Protein AF-A0A0C3K3G7-F1 (afdb_monomer)

Structure (mmCIF, N/CA/C/O backbone):
data_AF-A0A0C3K3G7-F1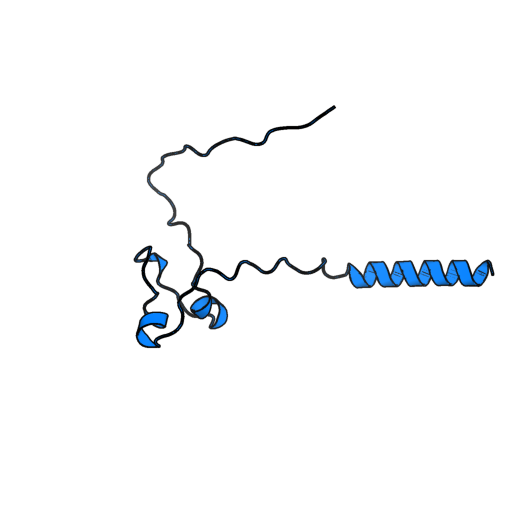
#
_entry.id   AF-A0A0C3K3G7-F1
#
loop_
_atom_site.group_PDB
_atom_site.id
_atom_site.type_symbol
_atom_site.label_atom_id
_atom_site.label_alt_id
_atom_site.label_comp_id
_atom_site.label_asym_id
_atom_site.label_entity_id
_atom_site.label_seq_id
_atom_site.pdbx_PDB_ins_code
_atom_site.Cartn_x
_atom_site.Cartn_y
_atom_site.Cartn_z
_atom_site.occupancy
_atom_site.B_iso_or_equiv
_atom_site.auth_seq_id
_atom_site.auth_comp_id
_atom_site.auth_asym_id
_atom_site.auth_atom_id
_atom_site.pdbx_PDB_model_num
ATOM 1 N N . ASP A 1 1 ? -38.127 -2.067 -1.611 1.00 38.06 1 ASP A N 1
ATOM 2 C CA . ASP A 1 1 ? -37.866 -1.940 -3.063 1.00 38.06 1 ASP A CA 1
ATOM 3 C C . ASP A 1 1 ? -36.695 -0.975 -3.256 1.00 38.06 1 ASP A C 1
ATOM 5 O O . ASP A 1 1 ? -36.806 0.150 -2.795 1.00 38.06 1 ASP A O 1
ATOM 9 N N . GLY A 1 2 ? -35.457 -1.430 -3.517 1.00 40.00 2 GLY A N 1
ATOM 10 C CA . GLY A 1 2 ? -34.857 -1.621 -4.863 1.00 40.00 2 GLY A CA 1
ATOM 11 C C . GLY A 1 2 ? -34.482 -0.253 -5.478 1.00 40.00 2 GLY A C 1
ATOM 12 O O . GLY A 1 2 ? -35.370 0.568 -5.615 1.00 40.00 2 GLY A O 1
ATOM 13 N N . GLY A 1 3 ? -33.248 0.165 -5.800 1.00 39.38 3 GLY A N 1
ATOM 14 C CA . GLY A 1 3 ? -32.062 -0.501 -6.359 1.00 39.38 3 GLY A CA 1
ATOM 15 C C . GLY A 1 3 ? -31.849 -0.036 -7.822 1.00 39.38 3 GLY A C 1
ATOM 16 O O . GLY A 1 3 ? -32.814 -0.108 -8.572 1.00 39.38 3 GLY A O 1
ATOM 17 N N . LEU A 1 4 ? -30.608 0.343 -8.212 1.00 47.34 4 LEU A N 1
ATOM 18 C CA . LEU A 1 4 ? -30.080 0.625 -9.586 1.00 47.34 4 LEU A CA 1
ATOM 19 C C . LEU A 1 4 ? -30.352 2.051 -10.169 1.00 47.34 4 LEU A C 1
ATOM 21 O O . LEU A 1 4 ? -31.474 2.522 -10.104 1.00 47.34 4 LEU A O 1
ATOM 25 N N . ASN A 1 5 ? -29.432 2.830 -10.777 1.00 47.59 5 ASN A N 1
ATOM 26 C CA . ASN A 1 5 ? -28.092 2.578 -11.330 1.00 47.59 5 ASN A CA 1
ATOM 27 C C . ASN A 1 5 ? -27.204 3.837 -11.450 1.00 47.59 5 ASN A C 1
ATOM 29 O O . ASN A 1 5 ? -27.646 4.905 -11.867 1.00 47.59 5 ASN A O 1
ATOM 33 N N . ASP A 1 6 ? -25.916 3.612 -11.190 1.00 47.47 6 ASP A N 1
ATOM 34 C CA . ASP A 1 6 ? -24.744 4.407 -11.561 1.00 47.47 6 ASP A CA 1
ATOM 35 C C . ASP A 1 6 ? -24.456 4.242 -13.066 1.00 47.47 6 ASP A C 1
ATOM 37 O O . ASP A 1 6 ? -24.135 3.138 -13.502 1.00 47.47 6 ASP A O 1
ATOM 41 N N . LEU A 1 7 ? -24.600 5.307 -13.869 1.00 55.06 7 LEU A N 1
ATOM 42 C CA . LEU A 1 7 ? -23.984 5.392 -15.200 1.00 55.06 7 LEU A CA 1
ATOM 43 C C . LEU A 1 7 ? -23.976 6.834 -15.740 1.00 55.06 7 LEU A C 1
ATOM 45 O O . LEU A 1 7 ? -24.836 7.214 -16.531 1.00 55.06 7 LEU A O 1
ATOM 49 N N . SER A 1 8 ? -22.965 7.627 -15.382 1.00 45.28 8 SER A N 1
ATOM 50 C CA . SER A 1 8 ? -22.663 8.871 -16.110 1.00 45.28 8 SER A CA 1
ATOM 51 C C . SER A 1 8 ? -21.269 8.805 -16.712 1.00 45.28 8 SER A C 1
ATOM 53 O O . SER A 1 8 ? -20.246 9.090 -16.090 1.00 45.28 8 SER A O 1
ATOM 55 N N . HIS A 1 9 ? -21.288 8.358 -17.963 1.00 41.28 9 HIS A N 1
ATOM 56 C CA . HIS A 1 9 ? -20.177 8.182 -18.874 1.00 41.28 9 HIS A CA 1
ATOM 57 C C . HIS A 1 9 ? -19.473 9.513 -19.162 1.00 41.28 9 HIS A C 1
ATOM 59 O O . HIS A 1 9 ? -20.091 10.534 -19.459 1.00 41.28 9 HIS A O 1
ATOM 65 N N . ALA A 1 10 ? -18.147 9.469 -19.117 1.00 49.41 10 ALA A N 1
ATOM 66 C CA . ALA A 1 10 ? -17.271 10.566 -19.477 1.00 49.41 10 ALA A CA 1
ATOM 67 C C . ALA A 1 10 ? -17.360 10.884 -20.978 1.00 49.41 10 ALA A C 1
ATOM 69 O O . ALA A 1 10 ? -16.980 10.046 -21.797 1.00 49.41 10 ALA A O 1
ATOM 70 N N . ILE A 1 11 ? -17.756 12.112 -21.323 1.00 51.91 11 ILE A N 1
ATOM 71 C CA . ILE A 1 11 ? -17.411 12.768 -22.591 1.00 51.91 11 ILE A CA 1
ATOM 72 C C . ILE A 1 11 ? -17.060 14.228 -22.284 1.00 51.91 11 ILE A C 1
ATOM 74 O O . ILE A 1 11 ? -17.880 14.993 -21.794 1.00 51.91 11 ILE A O 1
ATOM 78 N N . GLY A 1 12 ? -15.809 14.597 -22.553 1.00 37.94 12 GLY A N 1
ATOM 79 C CA . GLY A 1 12 ? -15.287 15.947 -22.367 1.00 37.94 12 GLY A CA 1
ATOM 80 C C . GLY A 1 12 ? -13.944 16.078 -23.071 1.00 37.94 12 GLY A C 1
ATOM 81 O O . GLY A 1 12 ? -12.900 15.754 -22.503 1.00 37.94 12 GLY A O 1
ATOM 82 N N . ASN A 1 13 ? -14.005 16.469 -24.343 1.00 50.16 13 ASN A N 1
ATOM 83 C CA . ASN A 1 13 ? -12.868 16.814 -25.187 1.00 50.16 13 ASN A CA 1
ATOM 84 C C . ASN A 1 13 ? -12.390 18.229 -24.816 1.00 50.16 13 ASN A C 1
ATOM 86 O O . ASN A 1 13 ? -13.211 19.128 -24.654 1.00 50.16 13 ASN A O 1
ATOM 90 N N . GLY A 1 14 ? -11.082 18.415 -24.646 1.00 41.06 14 GLY A N 1
ATOM 91 C CA . GLY A 1 14 ? -10.489 19.679 -24.212 1.00 41.06 14 GLY A CA 1
ATOM 92 C C . GLY A 1 14 ? -8.966 19.591 -24.204 1.00 41.06 14 GLY A C 1
ATOM 93 O O . GLY A 1 14 ? -8.355 19.080 -23.261 1.00 41.06 14 GLY A O 1
ATOM 94 N N . ASP A 1 15 ? -8.373 20.050 -25.298 1.00 51.47 15 ASP A N 1
ATOM 95 C CA . ASP A 1 15 ? -6.947 20.166 -25.586 1.00 51.47 15 ASP A CA 1
ATOM 96 C C . ASP A 1 15 ? -6.201 21.038 -24.571 1.00 51.47 15 ASP A C 1
ATOM 98 O O . ASP A 1 15 ? -6.007 22.234 -24.740 1.00 51.47 15 ASP A O 1
ATOM 102 N N . SER A 1 16 ? -5.807 20.409 -23.469 1.00 53.06 16 SER A N 1
ATOM 103 C CA . SER A 1 16 ? -4.638 20.690 -22.615 1.00 53.06 16 SER A CA 1
ATOM 104 C C . SER A 1 16 ? -4.603 19.608 -21.541 1.00 53.06 16 SER A C 1
ATOM 106 O O . SER A 1 16 ? -4.561 19.860 -20.335 1.00 53.06 16 SER A O 1
ATOM 108 N N . LYS A 1 17 ? -4.740 18.355 -21.984 1.00 48.62 17 LYS A N 1
ATOM 109 C CA . LYS A 1 17 ? -4.888 17.193 -21.115 1.00 48.62 17 LYS A CA 1
ATOM 110 C C . LYS A 1 17 ? -3.56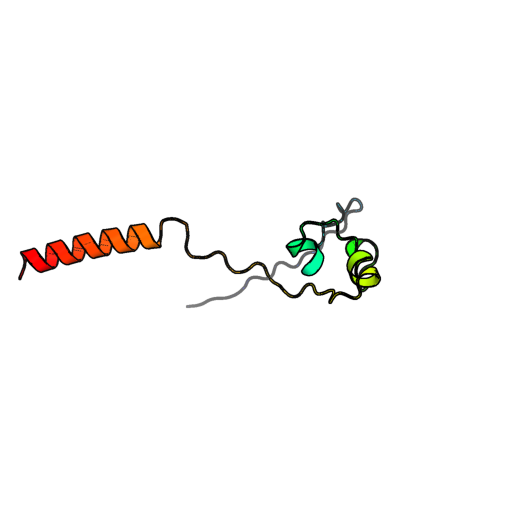4 17.010 -20.389 1.00 48.62 17 LYS A C 1
ATOM 112 O O . LYS A 1 17 ? -2.671 16.361 -20.929 1.00 48.62 17 LYS A O 1
ATOM 117 N N . ARG A 1 18 ? -3.422 17.615 -19.195 1.00 50.69 18 ARG A N 1
ATOM 118 C CA . ARG A 1 18 ? -2.362 17.309 -18.218 1.00 50.69 18 ARG A CA 1
ATOM 119 C C . ARG A 1 18 ? -2.106 15.825 -18.350 1.00 50.69 18 ARG A C 1
ATOM 121 O O . ARG A 1 18 ? -3.017 15.044 -18.066 1.00 50.69 18 ARG A O 1
ATOM 128 N N . ARG A 1 19 ? -0.947 15.471 -18.917 1.00 54.88 19 ARG A N 1
ATOM 129 C CA . ARG A 1 19 ? -0.619 14.098 -19.297 1.00 54.88 19 ARG A CA 1
ATOM 130 C C . ARG A 1 19 ? -0.859 13.294 -18.028 1.00 54.88 19 ARG A C 1
ATOM 132 O O . ARG A 1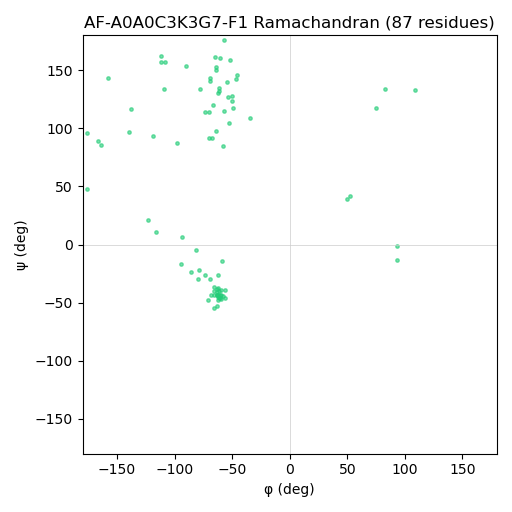 19 ? -0.129 13.510 -17.062 1.00 54.88 19 ARG A O 1
ATOM 139 N N . LYS A 1 20 ? -1.968 12.533 -17.968 1.00 60.12 20 LYS A N 1
ATOM 140 C CA . LYS A 1 20 ? -2.372 11.817 -16.749 1.00 60.12 20 LYS A CA 1
ATOM 141 C C . LYS A 1 20 ? -1.115 11.090 -16.321 1.00 60.12 20 LYS A C 1
ATOM 143 O O . LYS A 1 20 ? -0.578 10.336 -17.129 1.00 60.12 20 LYS A O 1
ATOM 148 N N . VAL A 1 21 ? -0.585 11.414 -15.144 1.00 60.19 21 VAL A N 1
ATOM 149 C CA . VAL A 1 21 ? 0.644 10.788 -14.667 1.00 60.19 21 VAL A CA 1
ATOM 150 C C . VAL A 1 21 ? 0.288 9.321 -14.506 1.00 60.19 21 VAL A C 1
ATOM 152 O O . VAL A 1 21 ? -0.393 8.945 -13.553 1.00 60.19 21 VAL A O 1
ATOM 155 N N . LEU A 1 22 ? 0.620 8.513 -15.516 1.00 73.00 22 LEU A N 1
ATOM 156 C CA . LEU A 1 22 ? 0.333 7.089 -15.467 1.00 73.00 22 LEU A CA 1
ATOM 157 C C . LEU A 1 22 ? 1.177 6.500 -14.332 1.00 73.00 22 LEU A C 1
ATOM 159 O O . LEU A 1 22 ? 2.135 7.095 -13.825 1.00 73.00 22 LEU A O 1
ATOM 163 N N . ARG A 1 23 ? 0.790 5.328 -13.870 1.00 84.38 23 ARG A N 1
ATOM 164 C CA . ARG A 1 23 ? 1.485 4.650 -12.784 1.00 84.38 23 ARG A CA 1
ATOM 165 C C . ARG A 1 23 ? 2.861 4.170 -13.271 1.00 84.38 23 ARG A C 1
ATOM 167 O O . ARG A 1 23 ? 2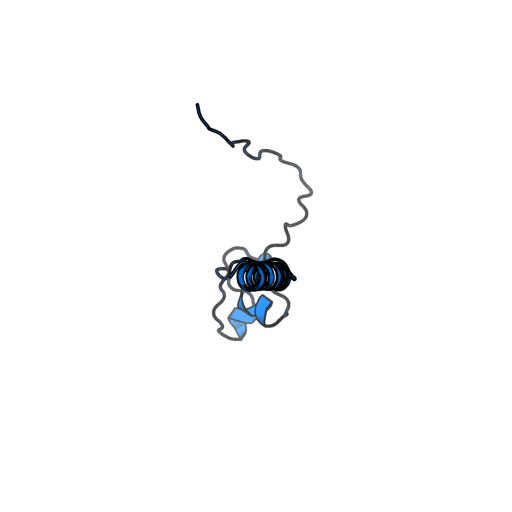.978 3.716 -14.402 1.00 84.38 23 ARG A O 1
ATOM 174 N N . ALA A 1 24 ? 3.904 4.271 -12.445 1.00 89.88 24 ALA A N 1
ATOM 175 C CA . ALA A 1 24 ? 5.175 3.587 -12.716 1.00 89.88 24 ALA A CA 1
ATOM 176 C C . ALA A 1 24 ? 4.981 2.059 -12.699 1.00 89.88 24 ALA A C 1
ATOM 178 O O . ALA A 1 24 ? 4.128 1.570 -11.956 1.00 89.88 24 ALA A O 1
ATOM 179 N N . CYS A 1 25 ? 5.779 1.311 -13.467 1.00 91.25 25 CYS A N 1
ATOM 180 C CA . CYS A 1 25 ? 5.755 -0.153 -13.402 1.00 91.25 25 CYS A CA 1
ATOM 181 C C . CYS A 1 25 ? 6.122 -0.652 -11.995 1.00 91.25 25 CYS A C 1
ATOM 183 O O . CYS A 1 25 ? 6.746 0.064 -11.202 1.00 91.25 25 CYS A O 1
ATOM 185 N N . ASP A 1 26 ? 5.759 -1.893 -11.695 1.00 90.62 26 ASP A N 1
ATOM 186 C CA . ASP A 1 26 ? 5.885 -2.489 -10.365 1.00 90.62 26 ASP A CA 1
ATOM 187 C C . ASP A 1 26 ? 7.352 -2.513 -9.894 1.00 90.62 26 ASP A C 1
ATOM 189 O O . ASP A 1 26 ? 7.658 -2.147 -8.757 1.00 90.62 26 ASP A O 1
ATOM 193 N N . VAL A 1 27 ? 8.290 -2.800 -10.804 1.00 92.56 27 VAL A N 1
ATOM 194 C CA . VAL A 1 27 ? 9.738 -2.764 -10.540 1.00 92.56 27 VAL A CA 1
ATOM 195 C C . VAL A 1 27 ? 10.226 -1.359 -10.189 1.00 92.56 27 VAL A C 1
ATOM 197 O O . VAL A 1 27 ? 10.874 -1.173 -9.157 1.00 92.56 27 VAL A O 1
ATOM 200 N N . CYS A 1 28 ? 9.919 -0.361 -11.023 1.00 92.50 28 CYS A N 1
ATOM 201 C CA . CYS A 1 28 ? 10.370 1.013 -10.798 1.00 92.50 28 CYS A CA 1
ATOM 202 C C . CYS A 1 28 ? 9.743 1.611 -9.535 1.00 92.50 28 CYS A C 1
ATOM 204 O O . CYS A 1 28 ? 10.421 2.310 -8.783 1.00 92.50 28 CYS A O 1
ATOM 206 N N . ARG A 1 29 ? 8.473 1.283 -9.261 1.00 91.12 29 ARG A N 1
ATOM 207 C CA . ARG A 1 29 ? 7.767 1.671 -8.037 1.00 91.12 29 ARG A CA 1
ATOM 208 C C . ARG A 1 29 ? 8.435 1.075 -6.797 1.00 91.12 29 ARG A C 1
ATOM 210 O O . ARG A 1 29 ? 8.687 1.809 -5.845 1.00 91.12 29 ARG A O 1
ATOM 217 N N . ARG A 1 30 ? 8.760 -0.224 -6.807 1.00 89.94 30 ARG A N 1
ATOM 218 C CA . ARG A 1 30 ? 9.419 -0.910 -5.680 1.00 89.94 30 ARG A CA 1
ATOM 219 C C . ARG A 1 30 ? 10.834 -0.385 -5.433 1.00 89.94 30 ARG A C 1
ATOM 221 O O . ARG A 1 30 ? 11.222 -0.194 -4.286 1.00 89.94 30 ARG A O 1
ATOM 228 N N . LYS A 1 31 ? 11.582 -0.106 -6.506 1.00 90.88 31 LYS A N 1
ATOM 229 C CA . LYS A 1 31 ? 12.946 0.446 -6.450 1.00 90.88 31 LYS A CA 1
ATOM 230 C C . LYS A 1 31 ? 12.999 1.965 -6.241 1.00 90.88 31 LYS A C 1
ATOM 232 O O . LYS A 1 31 ? 14.090 2.495 -6.079 1.00 90.88 31 LYS A O 1
ATOM 237 N N . LYS A 1 32 ? 11.851 2.658 -6.231 1.00 90.50 32 LYS A N 1
ATOM 238 C CA . LYS A 1 32 ? 11.744 4.126 -6.125 1.00 90.50 32 LYS A CA 1
ATOM 239 C C . LYS A 1 32 ? 12.598 4.875 -7.164 1.00 90.50 32 LYS A C 1
ATOM 241 O O . LYS A 1 32 ? 13.225 5.881 -6.854 1.00 90.50 32 LYS A O 1
ATOM 246 N N . ILE A 1 33 ? 12.612 4.387 -8.402 1.00 91.56 33 ILE A N 1
ATOM 247 C CA . ILE A 1 33 ? 13.344 4.994 -9.526 1.00 91.56 33 ILE A CA 1
ATOM 248 C C . ILE A 1 33 ? 12.380 5.558 -10.573 1.00 91.56 33 ILE A C 1
ATOM 250 O O . ILE A 1 33 ? 11.206 5.178 -10.632 1.00 91.56 33 ILE A O 1
ATOM 254 N N . ARG A 1 34 ? 12.883 6.443 -11.441 1.00 88.38 34 ARG A N 1
ATOM 255 C CA . ARG A 1 34 ? 12.102 7.007 -12.548 1.00 88.38 34 ARG A CA 1
ATOM 256 C C . ARG A 1 34 ? 11.673 5.901 -13.519 1.00 88.38 34 ARG A C 1
ATOM 258 O O . ARG A 1 34 ? 12.491 5.097 -13.954 1.00 88.38 34 ARG A O 1
ATOM 265 N N . CYS A 1 35 ? 10.387 5.889 -13.858 1.00 91.06 35 CYS A N 1
ATOM 266 C CA . CYS A 1 35 ? 9.810 5.013 -14.872 1.00 91.06 35 CYS A CA 1
ATOM 267 C C . CYS A 1 35 ? 9.418 5.853 -16.088 1.00 91.06 35 CYS A C 1
ATOM 269 O O . CYS A 1 35 ? 8.813 6.912 -15.927 1.00 91.06 35 CYS A O 1
ATOM 271 N N . ASP A 1 36 ? 9.766 5.381 -17.277 1.00 89.81 36 ASP A N 1
ATOM 272 C CA . ASP A 1 36 ? 9.546 6.045 -18.562 1.00 89.81 36 ASP A CA 1
ATOM 273 C C . ASP A 1 36 ? 8.602 5.268 -19.496 1.00 89.81 36 ASP A C 1
ATOM 275 O O . ASP A 1 36 ? 8.434 5.651 -20.650 1.00 89.81 36 ASP A O 1
ATOM 279 N N . ALA A 1 37 ? 7.919 4.231 -18.994 1.00 84.19 37 ALA A N 1
ATOM 280 C CA . ALA A 1 37 ? 6.918 3.465 -19.756 1.00 84.19 37 ALA A CA 1
ATOM 281 C C . ALA A 1 37 ? 5.740 4.314 -20.282 1.00 84.19 37 ALA A C 1
ATOM 283 O O . ALA A 1 37 ? 4.967 3.892 -21.130 1.00 84.19 37 ALA A O 1
ATOM 284 N N . HIS A 1 38 ? 5.586 5.531 -19.774 1.00 76.44 38 HIS A N 1
ATOM 285 C CA . HIS A 1 38 ? 4.567 6.511 -20.147 1.00 76.44 38 HIS A CA 1
ATOM 286 C C . HIS A 1 38 ? 4.897 7.231 -21.448 1.00 76.44 38 HIS A C 1
ATOM 288 O O . HIS A 1 38 ? 4.012 7.827 -22.058 1.00 76.44 38 HIS A O 1
ATOM 294 N N . SER A 1 39 ? 6.178 7.240 -21.824 1.00 76.00 39 SER A N 1
ATOM 295 C CA . SER A 1 39 ? 6.662 7.880 -23.046 1.00 76.00 39 SER A CA 1
ATOM 296 C C . SER A 1 39 ? 6.287 7.069 -24.285 1.00 76.00 39 SER A C 1
ATOM 298 O O . SER A 1 39 ? 6.131 7.648 -25.354 1.00 76.00 39 SER A O 1
ATOM 300 N N . GLN A 1 40 ? 6.104 5.752 -24.135 1.00 70.12 40 GLN A N 1
ATOM 301 C CA . GLN A 1 40 ? 5.634 4.852 -25.184 1.00 70.12 40 GLN A CA 1
ATOM 302 C C . GLN A 1 40 ? 4.638 3.835 -24.600 1.00 70.12 40 GLN A C 1
ATOM 304 O O . GLN A 1 40 ? 5.047 2.836 -24.011 1.00 70.12 40 GLN A O 1
ATOM 309 N N . PRO A 1 41 ? 3.320 4.079 -24.716 1.00 66.94 41 PRO A N 1
ATOM 310 C CA . PRO A 1 41 ? 2.320 3.158 -24.192 1.00 66.94 41 PRO A CA 1
ATOM 311 C C . PRO A 1 41 ? 2.432 1.791 -24.880 1.00 66.94 41 PRO A C 1
ATOM 313 O O . PRO A 1 41 ? 2.513 1.707 -26.101 1.00 66.94 41 PRO A O 1
ATOM 316 N N . GLY A 1 42 ? 2.430 0.720 -24.085 1.00 69.88 42 GLY A N 1
ATOM 317 C CA . GLY A 1 42 ? 2.537 -0.660 -24.575 1.00 69.88 42 GLY A CA 1
ATOM 318 C C . GLY A 1 42 ? 3.959 -1.229 -24.617 1.00 69.88 42 GLY A C 1
ATOM 319 O O . GLY A 1 42 ? 4.116 -2.401 -24.950 1.00 69.88 42 GLY A O 1
ATOM 320 N N . THR A 1 43 ? 4.987 -0.459 -24.241 1.00 82.12 43 THR A N 1
ATOM 321 C CA . THR A 1 43 ? 6.372 -0.952 -24.169 1.00 82.12 43 THR A CA 1
ATOM 322 C C . THR A 1 43 ? 6.864 -1.104 -22.727 1.00 82.12 43 THR A C 1
ATOM 324 O O . THR A 1 43 ? 6.341 -0.509 -21.779 1.00 82.12 43 THR A O 1
ATOM 327 N N . ARG A 1 44 ? 7.880 -1.95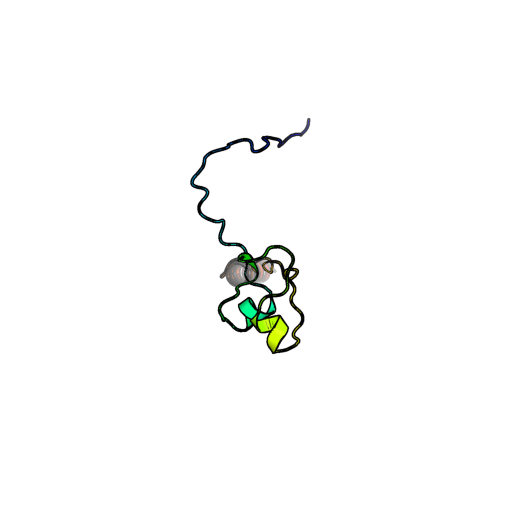7 -22.536 1.00 89.56 44 ARG A N 1
ATOM 328 C CA . ARG A 1 44 ? 8.591 -2.081 -21.252 1.00 89.56 44 ARG A CA 1
ATOM 329 C C . ARG A 1 44 ? 9.398 -0.799 -21.016 1.00 89.56 44 ARG A C 1
ATOM 331 O O . ARG A 1 44 ? 9.959 -0.251 -21.958 1.00 89.56 44 ARG A O 1
ATOM 338 N N . CYS A 1 45 ? 9.501 -0.336 -19.769 1.00 91.56 45 CYS A N 1
ATOM 339 C CA . CYS A 1 45 ? 10.322 0.840 -19.453 1.00 91.56 45 CYS A CA 1
ATOM 340 C C . CYS A 1 45 ? 11.812 0.578 -19.740 1.00 91.56 45 CYS A C 1
ATOM 342 O O . CYS A 1 45 ? 12.269 -0.564 -19.609 1.00 91.56 45 CYS A O 1
ATOM 344 N N . SER A 1 46 ? 12.589 1.622 -20.050 1.00 92.06 46 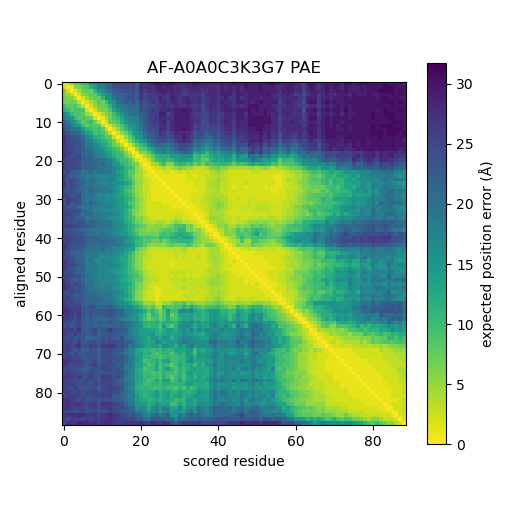SER A N 1
ATOM 345 C CA . SER A 1 46 ? 14.012 1.487 -20.405 1.00 92.06 46 SER A CA 1
ATOM 346 C C . SER A 1 46 ? 14.799 0.765 -19.316 1.00 92.06 46 SER A C 1
ATOM 348 O O . SER A 1 46 ? 15.603 -0.114 -19.605 1.00 92.06 46 SER A O 1
ATOM 350 N N . HIS A 1 47 ? 14.498 1.043 -18.043 1.00 93.00 47 HIS A N 1
ATOM 351 C CA . HIS A 1 47 ? 15.134 0.347 -16.925 1.00 93.00 47 HIS A CA 1
ATOM 352 C C . HIS A 1 47 ? 14.859 -1.164 -16.948 1.00 93.00 47 HIS A C 1
ATOM 354 O O . HIS A 1 47 ? 15.769 -1.972 -16.788 1.00 93.00 47 HIS A O 1
ATOM 360 N N . CYS A 1 48 ? 13.612 -1.578 -17.170 1.00 93.06 48 CYS A N 1
ATOM 361 C CA . CYS A 1 48 ? 13.297 -3.003 -17.218 1.00 93.06 48 CYS A CA 1
ATOM 362 C C . CYS A 1 48 ? 13.886 -3.682 -18.460 1.00 93.06 48 CYS A C 1
ATOM 364 O O . CYS A 1 48 ? 14.229 -4.858 -18.378 1.00 93.06 48 CYS A O 1
ATOM 366 N N . ILE A 1 49 ? 14.044 -2.960 -19.574 1.00 92.62 49 ILE A N 1
ATOM 367 C CA . ILE A 1 49 ? 14.727 -3.462 -20.774 1.00 92.62 49 ILE A CA 1
ATOM 368 C C . ILE A 1 49 ? 16.211 -3.701 -20.478 1.00 92.62 49 ILE A C 1
ATOM 370 O O . ILE A 1 49 ? 16.690 -4.821 -20.648 1.00 92.62 49 ILE A O 1
ATOM 374 N N . THR A 1 50 ? 16.925 -2.688 -19.976 1.00 93.94 50 THR A N 1
ATOM 375 C CA . THR A 1 50 ? 18.371 -2.762 -19.707 1.00 93.94 50 THR A CA 1
ATOM 376 C C . THR A 1 50 ? 18.719 -3.886 -18.737 1.00 93.94 50 THR A C 1
ATOM 378 O O . THR A 1 50 ? 19.659 -4.641 -18.969 1.00 93.94 50 THR A O 1
ATOM 381 N N . TYR A 1 51 ? 17.943 -4.024 -17.661 1.00 93.31 51 TYR A N 1
ATOM 382 C CA . TYR A 1 51 ? 18.205 -5.009 -16.610 1.00 93.31 51 TYR A CA 1
ATOM 383 C C . TYR A 1 51 ? 17.461 -6.336 -16.816 1.00 93.31 51 TYR A C 1
ATOM 385 O O . TYR A 1 51 ? 17.495 -7.188 -15.931 1.00 93.31 51 TYR A O 1
ATOM 393 N N . LYS A 1 52 ? 16.781 -6.514 -17.960 1.00 93.06 52 LYS A N 1
ATOM 394 C CA . LYS A 1 52 ? 15.976 -7.706 -18.287 1.00 93.06 52 LYS A CA 1
ATOM 395 C C . LYS A 1 52 ? 14.999 -8.093 -17.163 1.00 93.06 52 LYS A C 1
ATOM 397 O O . LYS A 1 52 ? 14.805 -9.268 -16.863 1.00 93.06 52 LYS A O 1
ATOM 402 N N . LEU A 1 53 ? 14.391 -7.092 -16.525 1.00 92.50 53 LEU A N 1
ATOM 403 C CA . LEU A 1 53 ? 13.449 -7.271 -15.418 1.00 92.50 53 LEU A CA 1
ATOM 404 C C . LEU A 1 53 ? 12.019 -7.401 -15.930 1.00 92.50 53 LEU A C 1
ATOM 406 O O . LEU A 1 53 ? 11.666 -6.853 -16.981 1.00 92.50 53 LEU A O 1
ATOM 410 N N . ASP A 1 54 ? 11.174 -8.082 -15.157 1.00 90.88 54 ASP A N 1
ATOM 411 C CA . ASP A 1 54 ? 9.764 -8.218 -15.499 1.00 90.88 54 ASP A CA 1
ATOM 412 C C . ASP A 1 54 ? 9.002 -6.894 -15.342 1.00 90.88 54 ASP A C 1
ATOM 414 O O . ASP A 1 54 ? 8.901 -6.347 -14.245 1.00 90.88 54 ASP A O 1
ATOM 418 N N . CYS A 1 55 ? 8.520 -6.332 -16.454 1.00 91.25 55 CYS A N 1
ATOM 419 C CA . CYS A 1 55 ? 7.918 -5.000 -16.479 1.00 91.25 55 CYS A CA 1
ATOM 420 C C . CYS A 1 55 ? 6.398 -5.120 -16.425 1.00 91.25 55 CYS A C 1
ATOM 422 O O . CYS A 1 55 ? 5.731 -5.163 -17.457 1.00 91.25 55 CYS A O 1
ATOM 424 N N . THR A 1 56 ? 5.860 -5.183 -15.214 1.00 89.56 56 THR A N 1
ATOM 425 C CA . THR A 1 56 ? 4.429 -5.371 -14.973 1.00 89.56 56 THR A CA 1
ATOM 426 C C . THR A 1 56 ? 3.790 -4.128 -14.361 1.00 89.56 56 THR A C 1
ATOM 428 O O . THR A 1 56 ? 4.458 -3.275 -13.771 1.00 89.56 56 THR A O 1
ATOM 431 N N . PHE A 1 57 ? 2.476 -4.005 -14.546 1.00 87.00 57 PHE A N 1
ATOM 432 C CA . PHE A 1 57 ? 1.637 -2.967 -13.935 1.00 87.00 57 PHE A CA 1
ATOM 433 C C . PHE A 1 57 ? 0.496 -3.599 -13.127 1.00 87.00 57 PHE A C 1
ATOM 435 O O . PHE A 1 57 ? -0.519 -2.952 -12.860 1.00 87.00 57 PHE A O 1
ATOM 442 N N . ASN A 1 58 ? 0.670 -4.860 -12.736 1.00 82.56 58 ASN A N 1
ATOM 443 C CA . ASN A 1 58 ? -0.375 -5.718 -12.191 1.00 82.56 58 ASN A CA 1
ATOM 444 C C . ASN A 1 58 ? -0.536 -5.533 -10.680 1.00 82.56 58 ASN A C 1
ATOM 446 O O . ASN A 1 58 ? -1.612 -5.803 -10.149 1.00 82.56 58 ASN A O 1
ATOM 450 N N . GLU A 1 59 ? 0.496 -5.062 -9.965 1.00 76.12 59 GLU A N 1
ATOM 451 C CA . GLU A 1 59 ? 0.388 -4.856 -8.520 1.00 76.12 59 GLU A CA 1
ATOM 452 C C . GLU A 1 59 ? -0.548 -3.679 -8.216 1.00 76.12 59 GLU A C 1
ATOM 454 O O . GLU A 1 59 ? -0.124 -2.524 -8.122 1.00 76.12 59 GLU A O 1
ATOM 459 N N . GLY A 1 60 ? -1.837 -3.951 -8.023 1.00 70.75 60 GLY A N 1
ATOM 460 C CA . GLY A 1 60 ? -2.777 -2.965 -7.503 1.00 70.75 60 GLY A CA 1
ATOM 461 C C . GLY A 1 60 ? -2.266 -2.326 -6.206 1.00 70.75 60 GLY A C 1
ATOM 462 O O . GLY A 1 60 ? -1.402 -2.860 -5.501 1.00 70.75 60 GLY A O 1
ATOM 463 N N . ALA A 1 61 ? -2.783 -1.146 -5.861 1.00 68.44 61 ALA A N 1
ATOM 464 C CA . ALA A 1 61 ? -2.612 -0.662 -4.499 1.00 68.44 61 ALA A CA 1
ATOM 465 C C . ALA A 1 61 ? -3.206 -1.725 -3.565 1.00 68.44 61 ALA A C 1
ATOM 467 O O . ALA A 1 61 ? -4.407 -1.984 -3.627 1.00 68.44 61 ALA A O 1
ATOM 468 N N . LYS A 1 62 ? -2.366 -2.372 -2.742 1.00 72.38 62 LYS A N 1
ATOM 469 C CA . LYS A 1 62 ? -2.861 -3.242 -1.673 1.00 72.38 62 LYS A CA 1
ATOM 470 C C . LYS A 1 62 ? -3.907 -2.432 -0.913 1.00 72.38 62 LYS A C 1
ATOM 472 O O . LYS A 1 62 ? -3.627 -1.279 -0.561 1.00 72.38 62 LYS A O 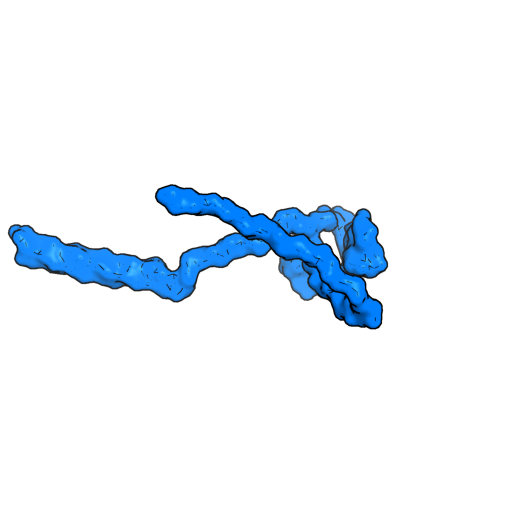1
ATOM 477 N N . LYS A 1 63 ? -5.112 -2.990 -0.739 1.00 72.94 63 LYS A N 1
ATOM 478 C CA . LYS A 1 63 ? -6.141 -2.354 0.090 1.00 72.94 63 LYS A CA 1
ATOM 479 C C . LYS A 1 63 ? -5.457 -2.020 1.411 1.00 72.94 63 LYS A C 1
ATOM 481 O O . LYS A 1 63 ? -4.789 -2.881 1.985 1.00 72.94 63 LYS A O 1
ATOM 486 N N . ARG A 1 64 ? -5.499 -0.741 1.798 1.00 77.62 64 ARG A N 1
ATOM 487 C CA . ARG A 1 64 ? -4.910 -0.310 3.068 1.00 77.62 64 ARG A CA 1
ATOM 488 C C . ARG A 1 64 ? -5.535 -1.196 4.147 1.00 77.62 64 ARG A C 1
ATOM 490 O O . ARG A 1 64 ? -6.715 -1.532 4.028 1.00 77.62 64 ARG A O 1
ATOM 497 N N . GLY A 1 65 ? -4.734 -1.623 5.121 1.00 80.31 65 GLY A N 1
ATOM 498 C CA . GLY A 1 65 ? -5.260 -2.363 6.265 1.00 80.31 65 GLY A CA 1
ATOM 499 C C . GLY A 1 65 ? -6.349 -1.557 6.983 1.00 80.31 65 GLY A C 1
ATOM 500 O O . GLY A 1 65 ? -6.600 -0.401 6.612 1.00 80.31 65 GLY A O 1
ATOM 501 N N . PRO A 1 66 ? -6.990 -2.140 8.007 1.00 82.81 66 PRO A N 1
ATOM 502 C CA . PRO A 1 66 ? -7.897 -1.392 8.862 1.00 82.81 66 PRO A CA 1
ATOM 503 C C . PRO A 1 66 ? -7.266 -0.052 9.278 1.00 82.81 66 PRO A C 1
ATOM 505 O O . PRO A 1 66 ? -6.036 0.024 9.397 1.00 82.81 66 PRO A O 1
ATOM 508 N N . PRO A 1 67 ? -8.066 1.016 9.441 1.00 85.69 67 PRO A N 1
ATOM 509 C CA . PRO A 1 67 ? -7.559 2.305 9.890 1.00 85.69 67 PRO A CA 1
ATOM 510 C C . PRO A 1 67 ? -6.630 2.143 11.096 1.00 85.69 67 PRO A C 1
ATOM 512 O O . PRO A 1 67 ? -6.865 1.293 11.954 1.00 85.69 67 PRO A O 1
ATOM 515 N N . LYS A 1 68 ? -5.564 2.949 11.157 1.00 82.19 68 LYS A N 1
ATOM 516 C CA . LYS A 1 68 ? -4.684 2.981 12.331 1.00 82.19 68 LYS A CA 1
ATOM 517 C C . LYS A 1 68 ? -5.552 3.236 13.572 1.00 82.19 68 LYS A C 1
ATOM 519 O O . LYS A 1 68 ? -6.325 4.187 13.548 1.00 82.19 68 LYS A O 1
ATOM 524 N N . GLY A 1 69 ? -5.433 2.394 14.596 1.00 88.38 69 GLY A N 1
ATOM 525 C CA . GLY A 1 69 ? -6.257 2.460 15.807 1.00 88.38 69 GLY A CA 1
ATOM 526 C C . GLY A 1 69 ? -7.512 1.585 15.788 1.00 88.38 69 GLY A C 1
ATOM 527 O O . GLY A 1 69 ? -8.060 1.324 16.841 1.00 88.38 69 GLY A O 1
ATOM 528 N N . TYR A 1 70 ? -7.948 1.046 14.641 1.00 92.44 70 TYR A N 1
ATOM 529 C CA . TYR A 1 70 ? -9.155 0.203 14.604 1.00 92.44 70 TYR A CA 1
ATOM 530 C C . TYR A 1 70 ? -9.020 -1.070 15.449 1.00 92.44 70 TYR A C 1
ATOM 532 O O . TYR A 1 70 ? -9.986 -1.511 16.058 1.00 92.44 70 TYR A O 1
ATOM 540 N N . ILE A 1 71 ? -7.827 -1.669 15.461 1.00 93.94 71 ILE A N 1
ATOM 541 C CA . ILE A 1 71 ? -7.539 -2.842 16.293 1.00 93.94 71 ILE A CA 1
ATOM 542 C C . ILE A 1 71 ? -7.486 -2.418 17.764 1.00 93.94 71 ILE A C 1
ATOM 544 O O . ILE A 1 71 ? -8.179 -3.020 18.572 1.00 93.94 71 ILE A O 1
ATOM 548 N N . ASP A 1 72 ? -6.766 -1.339 18.072 1.00 93.81 72 ASP A N 1
ATOM 549 C CA . ASP A 1 72 ? -6.641 -0.792 19.428 1.00 93.81 72 ASP A CA 1
ATOM 550 C C . ASP A 1 72 ? -8.024 -0.458 20.040 1.00 93.81 72 ASP A C 1
ATOM 552 O O . ASP A 1 72 ? -8.329 -0.874 21.154 1.00 93.81 72 ASP A O 1
ATOM 556 N N . ASP A 1 73 ? -8.909 0.202 19.280 1.00 95.31 73 ASP A N 1
ATOM 557 C CA . ASP A 1 73 ? -10.283 0.534 19.691 1.00 95.31 73 ASP A CA 1
ATOM 558 C C . ASP A 1 73 ? -11.131 -0.726 19.943 1.00 95.31 73 ASP A C 1
ATOM 560 O O . ASP A 1 73 ? -11.993 -0.754 20.828 1.00 95.31 73 ASP A O 1
ATOM 564 N N . LEU A 1 74 ? -10.943 -1.769 19.124 1.00 95.75 74 LEU A N 1
ATOM 565 C CA . LEU A 1 74 ? -11.621 -3.051 19.313 1.00 95.75 74 LEU A CA 1
ATOM 566 C C . LEU A 1 74 ? -11.116 -3.750 20.575 1.00 95.75 74 LEU A C 1
ATOM 568 O O . LEU A 1 74 ? -11.931 -4.253 21.346 1.00 95.75 74 LEU A O 1
ATOM 572 N N . GLU A 1 75 ? -9.805 -3.751 20.801 1.00 96.62 75 GLU A N 1
ATOM 573 C CA . GLU A 1 75 ? -9.178 -4.340 21.983 1.00 96.62 75 GLU A CA 1
ATOM 574 C C . GLU A 1 75 ? -9.642 -3.642 23.267 1.00 96.62 75 GLU A C 1
ATOM 576 O O . GLU A 1 75 ? -10.050 -4.321 24.210 1.00 96.62 75 GLU A O 1
ATOM 581 N N . GLU A 1 76 ? -9.686 -2.307 23.293 1.00 97.19 76 GLU A N 1
ATOM 582 C CA . GLU A 1 76 ? -10.192 -1.535 24.436 1.00 97.19 76 GLU A CA 1
ATOM 583 C C . GLU A 1 76 ? -11.660 -1.874 24.742 1.00 97.19 76 GLU A C 1
ATOM 585 O O . GLU A 1 76 ? -12.030 -2.152 25.886 1.00 97.19 76 GLU A O 1
ATOM 590 N N . ARG A 1 77 ? -12.516 -1.921 23.713 1.00 97.19 77 ARG A N 1
ATOM 591 C CA . ARG A 1 77 ? -13.930 -2.293 23.888 1.00 97.19 77 ARG A CA 1
ATOM 592 C C . ARG A 1 77 ? -14.087 -3.720 24.399 1.00 97.19 77 ARG A C 1
ATOM 594 O O . ARG A 1 77 ? -14.933 -3.957 25.261 1.00 97.19 77 ARG A O 1
ATOM 601 N N . CYS A 1 78 ? -13.289 -4.659 23.893 1.00 97.56 78 CYS A N 1
ATOM 602 C CA . CYS A 1 78 ? -13.271 -6.036 24.379 1.00 97.56 78 CYS A CA 1
ATOM 603 C C . CYS A 1 78 ? -12.887 -6.097 25.862 1.00 97.56 78 CYS A C 1
ATOM 605 O O . CYS A 1 78 ? -13.608 -6.723 26.635 1.00 97.56 78 CYS A O 1
ATOM 607 N N . GLN A 1 79 ? -11.845 -5.377 26.284 1.00 97.19 79 GLN A N 1
ATOM 608 C CA . GLN A 1 79 ? -11.430 -5.322 27.690 1.00 97.19 79 GLN A CA 1
ATOM 609 C C . GLN A 1 79 ? -12.540 -4.786 28.604 1.00 97.19 79 GLN A C 1
ATOM 611 O O . GLN A 1 79 ? -12.792 -5.347 29.671 1.00 97.19 79 GLN A O 1
ATOM 616 N N . LEU A 1 80 ? -13.243 -3.726 28.191 1.00 96.31 80 LEU A N 1
ATOM 617 C CA . LEU A 1 80 ? -14.363 -3.177 28.963 1.00 96.31 80 LEU A CA 1
ATOM 618 C C . LEU A 1 80 ? -15.517 -4.180 29.091 1.00 96.31 80 LEU A C 1
ATOM 620 O O . LEU A 1 80 ? -16.084 -4.341 30.173 1.00 96.31 80 LEU A O 1
ATOM 624 N N . LEU A 1 81 ? -15.860 -4.873 28.002 1.00 96.25 81 LEU A N 1
ATOM 625 C CA . LEU A 1 81 ? -16.901 -5.901 28.011 1.00 96.25 81 LEU A CA 1
ATOM 626 C C . LEU A 1 81 ? -16.524 -7.074 28.919 1.00 96.25 81 LEU A C 1
ATOM 628 O O . LEU A 1 81 ? -17.352 -7.522 29.711 1.00 96.25 81 LEU A O 1
ATOM 632 N N . GLU A 1 82 ? -15.278 -7.537 28.855 1.00 96.75 82 GLU A N 1
ATOM 633 C CA . GLU A 1 82 ? -14.769 -8.600 29.723 1.00 96.75 82 GLU A CA 1
ATOM 634 C C . GLU A 1 82 ? -14.837 -8.202 31.200 1.00 96.75 82 GLU A C 1
ATOM 636 O O . GLU A 1 82 ? -15.323 -8.980 32.020 1.00 96.75 82 GLU A O 1
ATOM 641 N N . GLN A 1 83 ? -14.452 -6.970 31.549 1.00 95.94 83 GLN A N 1
ATOM 642 C CA . GLN A 1 83 ? -14.569 -6.458 32.919 1.00 95.94 83 GLN A CA 1
ATOM 643 C C . GLN A 1 83 ? -16.020 -6.416 33.412 1.00 95.94 83 GLN A C 1
ATOM 645 O O . GLN A 1 83 ? -16.292 -6.740 34.570 1.00 95.94 83 GLN A O 1
ATOM 650 N N . LEU A 1 84 ? -16.963 -6.021 32.553 1.00 95.00 84 LEU A N 1
ATOM 651 C CA . LEU A 1 84 ? -18.386 -6.016 32.896 1.00 95.00 84 LEU A CA 1
ATOM 652 C C . LEU A 1 84 ? -18.915 -7.436 33.111 1.00 95.00 84 LEU A C 1
ATOM 654 O O . LEU A 1 84 ? -19.613 -7.678 34.092 1.00 95.00 84 LEU A O 1
ATOM 658 N N . VAL A 1 85 ? -18.549 -8.381 32.242 1.00 95.75 85 VAL A N 1
ATOM 659 C CA . VAL A 1 85 ? -18.931 -9.793 32.389 1.00 95.75 85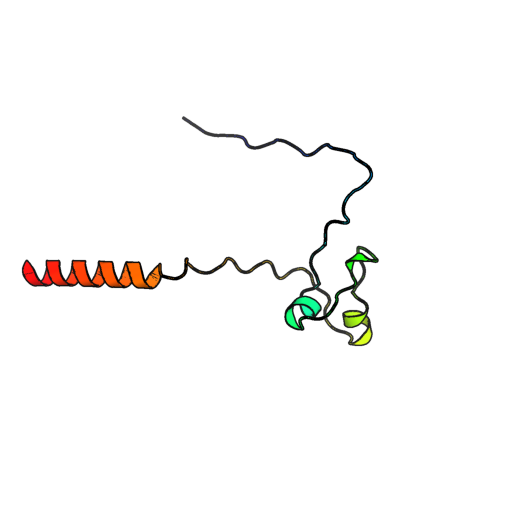 VAL A CA 1
ATOM 660 C C . VAL A 1 85 ? -18.355 -10.385 33.675 1.00 95.75 85 VAL A C 1
ATOM 662 O O . VAL A 1 85 ? -19.082 -11.057 34.401 1.00 95.75 85 VAL A O 1
ATOM 665 N N . MET A 1 86 ? -17.092 -10.095 33.998 1.00 93.00 86 MET A N 1
ATOM 666 C CA . MET A 1 86 ? -16.457 -10.534 35.248 1.00 93.00 86 MET A CA 1
ATOM 667 C C . MET A 1 86 ? -17.128 -9.962 36.498 1.00 93.00 86 MET A C 1
ATOM 669 O O . MET A 1 86 ? -17.037 -10.565 37.556 1.00 93.00 86 MET A O 1
ATOM 673 N N . ARG A 1 87 ? -17.786 -8.803 36.397 1.00 88.50 87 ARG A N 1
ATOM 674 C CA . ARG A 1 87 ? -18.510 -8.188 37.518 1.00 88.50 87 ARG A CA 1
ATOM 675 C C . ARG A 1 87 ? -19.892 -8.807 37.753 1.00 88.50 87 ARG A C 1
ATOM 677 O O . ARG A 1 87 ? -20.400 -8.729 38.865 1.00 88.50 87 ARG A O 1
ATOM 684 N N .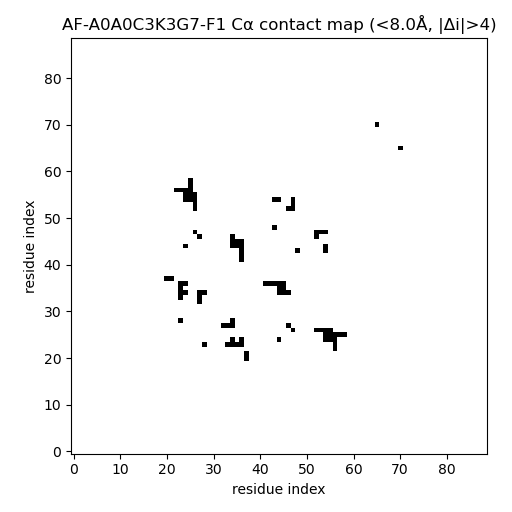 VAL A 1 88 ? -20.534 -9.316 36.699 1.00 89.75 88 VAL A N 1
ATOM 685 C CA . VAL A 1 88 ? -21.908 -9.860 36.747 1.00 89.75 88 VAL A CA 1
ATOM 686 C C . VAL A 1 88 ? -21.921 -11.381 36.961 1.00 89.75 88 VAL A C 1
ATOM 688 O O . VAL A 1 88 ? -22.956 -11.938 37.324 1.00 89.75 88 VAL A O 1
ATOM 691 N N . ARG A 1 89 ? -20.785 -12.047 36.739 1.00 69.50 89 ARG A N 1
ATOM 692 C CA . ARG A 1 89 ? -20.531 -13.422 37.185 1.00 69.50 89 ARG A CA 1
ATOM 693 C C . ARG A 1 89 ? -20.180 -13.473 38.664 1.00 69.50 89 ARG A C 1
ATOM 695 O O . ARG A 1 89 ? -20.571 -14.485 39.281 1.00 69.50 89 ARG A O 1
#

Foldseek 3Di:
DDDDDDDDDDDDDDPPPPLPPDDAFPVCVVVVHDFDCSVPPPDATPVCVVVVHDGHPPDDDDDDPPPVCPVVVVVVVVVVVVVVVVVVD

Solvent-accessible surface area (backbone atoms only — not comparable to full-atom values): 6027 Å² total; per-residue (Å²): 136,87,84,90,84,93,81,85,80,92,81,83,90,67,100,74,69,70,73,73,82,67,82,58,35,48,57,30,54,74,68,74,48,93,58,54,35,78,81,43,81,94,50,69,24,64,68,30,58,78,70,72,45,79,69,41,78,74,77,64,82,72,77,74,71,79,60,92,56,54,63,58,56,49,50,53,51,49,53,55,51,51,54,52,52,66,70,76,106

Organism: NCBI:txid1051891

pLDDT: mean 78.33, std 18.63, range [37.94, 97.56]

Secondary structure (DSSP, 8-state):
--------------S------PPPPHHHHHHT----TTSSTTS--HHHHHTT---------PPP-SPTTHHHHHHHHHHHHHHHHHHH-

Radius of gyration: 24.3 Å; Cα contacts (8 Å, |Δi|>4): 48; chains: 1; bounding box: 56×34×63 Å

InterPro domains:
  IPR001138 Zn(2)Cys(6) fungal-type DNA-binding domain [PF00172] (23-63)
  IPR001138 Zn(2)Cys(6) fungal-type DNA-binding domain [PS00463] (24-55)
  IPR001138 Zn(2)Cys(6) fungal-type DNA-binding domain [PS50048] (24-57)
  IPR001138 Zn(2)Cys(6) fungal-type DNA-binding domain [SM00066] (19-66)
  IPR001138 Zn(2)Cys(6) fungal-type DNA-binding domain [cd00067] (20-58)
  IPR020448 Maltose fermentation regulatory protein, DNA-binding domain [PR00054] (24-30)
  IPR020448 Maltose fermentation regulatory protein, DNA-binding domain [PR00054] (31-37)
  IPR020448 Maltose fermentation regulatory protein, DNA-binding domain [PR00054] (43-53)
  IPR020448 Maltose fermentation regulatory protein, DNA-binding domain [PR00054] (55-66)
  IPR036864 Zn(2)-C6 fungal-type DNA-binding domain superfamily [G3DSA:4.10.240.10] (22-89)
  IPR036864 Zn(2)-C6 fungal-type DNA-binding domain superfamily [SSF57701] (15-66)
  IPR050987 ABC-transporter-regulating transcription factor-like [PTHR46910] (15-85)

Mean predicted aligned error: 14.65 Å

Sequence (89 aa):
DGGLNDLSHAIGNGDSKRRKVLRACDVCRRKKIRCDAHSQPGTRCSHCITYKLDCTFNEGAKKRGPPKGYIDDLEERCQLLEQLVMRVR

Nearest PDB structures (foldseek):
  2er8-assembly1_A  TM=5.543E-01  e=7.767E-04  Saccharomyces cerevisiae
  2er8-assembly1_B  TM=5.541E-01  e=9.615E-04  Saccharomyces cerevisiae
  2er8-assembly2_D  TM=5.634E-01  e=7.042E-03  Saccharomyces cerevisiae
  2er8-assembly2_C  TM=5.791E-01  e=8.119E-03  Saccharomyces cerevisiae
  2erg-assembly1_B  TM=5.530E-01  e=1.079E-02  Saccharomyces cerevisiae